Protein AF-A0A2P2KCD6-F1 (afdb_monomer_lite)

Sequence (146 aa):
MIPVQYLLRFSFPLYPCSVDDGFPVVKFHFEESLILTVYPHDYLFQISDRVWCFGWQTTAMQSKDGKDVTLLGDLVLSNKFVLYDIENQVIGWTEYNCSSSIKIKDENSGSVYSVGAHNLSSAPCLTSGTFVPILLLLFAVFHRFT

Organism: Rhizophora mucronata (NCBI:txid61149)

InterPro domains:
  IPR021109 Aspartic peptidase domain superfamily [G3DSA:2.40.70.10] (6-104)
  IPR021109 Aspartic peptidase domain superfamily [SSF50630] (14-102)
  IPR032799 Xylanase inhibitor, C-terminal [PF14541] (22-94)
  IPR033121 Peptidase family A1 domain [PS51767] (1-94)

pLDDT: mean 75.14, std 17.03, range [23.8, 95.44]

Secondary structure (DSSP, 8-state):
---------------SS-HHHHSPPEEEEPGGG-EEEE-HHHHEEEEETTEEEE-------B-TTS-B-----TTTTTTEEEEEETTTTEEEEEE--TTSPEEEE-TTT--EEEE-GGGSPPPP---TTSHHHHHHHHHHHHHH--

Foldseek 3Di:
DDDDPDQPWDQDPDDVDDQQVVDDWDWDADPPRDIQIAGSPLQWDAPDVRTITGNADQDPDADPVRHRDGDDDPSSCPQWDWDQPPPVRDIDIDGHDLQAWDWDQDPPVRDIDTHHPVPDPDDPPPPVPPVVVVVVVVVVVVVVVD

Radius of gyration: 21.72 Å; chains: 1; bounding box: 56×58×49 Å

Structure (mmCIF, N/CA/C/O backbone):
data_AF-A0A2P2KCD6-F1
#
_entry.id   AF-A0A2P2KCD6-F1
#
loop_
_atom_site.group_PDB
_atom_site.id
_atom_site.type_symbol
_atom_site.label_atom_id
_atom_site.label_alt_id
_atom_site.label_comp_id
_atom_site.label_asym_id
_atom_site.label_entity_id
_atom_site.label_seq_id
_atom_site.pdbx_PDB_ins_code
_atom_site.Cartn_x
_atom_site.Cartn_y
_atom_site.Cartn_z
_atom_site.occupancy
_atom_site.B_iso_or_equiv
_atom_site.auth_seq_id
_atom_site.auth_comp_id
_atom_site.auth_asym_id
_atom_site.auth_atom_id
_atom_site.pdbx_PDB_model_num
ATOM 1 N N . MET A 1 1 ? 19.808 15.481 13.085 1.00 23.80 1 MET A N 1
ATOM 2 C CA . MET A 1 1 ? 19.885 15.619 11.616 1.00 23.80 1 MET A CA 1
ATOM 3 C C . MET A 1 1 ? 19.707 14.225 11.042 1.00 23.80 1 MET A C 1
ATOM 5 O O . MET A 1 1 ? 20.612 13.416 11.180 1.00 23.80 1 MET A O 1
ATOM 9 N N . ILE A 1 2 ? 18.504 13.897 10.569 1.00 24.25 2 ILE A N 1
ATOM 10 C CA . ILE A 1 2 ? 18.203 12.574 10.005 1.00 24.25 2 ILE A CA 1
ATOM 11 C C . ILE A 1 2 ? 18.542 12.655 8.511 1.00 24.25 2 ILE A C 1
ATOM 13 O O . ILE A 1 2 ? 18.038 13.565 7.849 1.00 24.25 2 ILE A O 1
ATOM 17 N N . PRO A 1 3 ? 19.437 11.802 7.986 1.00 27.30 3 PRO A N 1
ATOM 18 C CA . PRO A 1 3 ? 19.785 11.825 6.576 1.00 27.30 3 PRO A CA 1
ATOM 19 C C . PRO A 1 3 ? 18.572 11.396 5.748 1.00 27.30 3 PRO A C 1
ATOM 21 O O . PRO A 1 3 ? 17.889 10.431 6.082 1.00 27.30 3 PRO A O 1
ATOM 24 N N . VAL A 1 4 ? 18.310 12.140 4.675 1.00 30.80 4 VAL A N 1
ATOM 25 C CA . VAL A 1 4 ? 17.286 11.820 3.678 1.00 30.80 4 VAL A CA 1
ATOM 26 C C . VAL A 1 4 ? 17.629 10.447 3.100 1.00 30.80 4 VAL A C 1
ATOM 28 O O . VAL A 1 4 ? 18.677 10.267 2.483 1.00 30.80 4 VAL A O 1
ATOM 31 N N . GLN A 1 5 ? 16.786 9.464 3.397 1.00 43.66 5 GLN A N 1
ATOM 32 C CA . GLN A 1 5 ? 17.005 8.069 3.052 1.00 43.66 5 GLN A CA 1
ATOM 33 C C . GLN A 1 5 ? 16.930 7.909 1.530 1.00 43.66 5 GLN A C 1
ATOM 35 O O . GLN A 1 5 ? 15.947 8.292 0.898 1.00 43.66 5 GLN A O 1
ATOM 40 N N . TYR A 1 6 ? 18.018 7.405 0.953 1.00 36.34 6 TYR A N 1
ATOM 41 C CA . TYR A 1 6 ? 18.254 7.237 -0.475 1.00 36.34 6 TYR A CA 1
ATOM 42 C C . TYR A 1 6 ? 17.065 6.594 -1.189 1.00 36.34 6 TYR A C 1
ATOM 44 O O . TYR A 1 6 ? 16.807 5.409 -1.019 1.00 36.34 6 TYR A O 1
ATOM 52 N N . LEU A 1 7 ? 16.378 7.346 -2.050 1.00 39.31 7 LEU A N 1
ATOM 53 C CA . LEU A 1 7 ? 15.519 6.741 -3.061 1.00 39.31 7 LEU A CA 1
ATOM 54 C C . LEU A 1 7 ? 16.423 5.841 -3.919 1.00 39.31 7 LEU A C 1
ATOM 56 O O . LEU A 1 7 ? 17.318 6.345 -4.605 1.00 39.31 7 LEU A O 1
ATOM 60 N N . LEU A 1 8 ? 16.258 4.518 -3.842 1.00 40.38 8 LEU A N 1
ATOM 61 C CA . LEU A 1 8 ? 16.996 3.604 -4.709 1.00 40.38 8 LEU A CA 1
ATOM 62 C C . LEU A 1 8 ? 16.495 3.811 -6.142 1.00 40.38 8 LEU A C 1
ATOM 64 O O . LEU A 1 8 ? 15.450 3.308 -6.552 1.00 40.38 8 LEU A O 1
ATOM 68 N N . ARG A 1 9 ? 17.232 4.628 -6.895 1.00 43.84 9 ARG A N 1
ATOM 69 C CA . ARG A 1 9 ? 16.922 4.967 -8.281 1.00 43.84 9 ARG A CA 1
ATOM 70 C C . ARG A 1 9 ? 17.439 3.862 -9.193 1.00 43.84 9 ARG A C 1
ATOM 72 O O . ARG A 1 9 ? 18.625 3.822 -9.510 1.00 43.84 9 ARG A O 1
ATOM 79 N N . PHE A 1 10 ? 16.544 3.005 -9.659 1.00 52.06 10 PHE A N 1
ATOM 80 C CA . PHE A 1 10 ? 16.847 2.024 -10.695 1.00 52.06 10 PHE A CA 1
ATOM 81 C C . PHE A 1 10 ? 16.299 2.522 -12.033 1.00 52.06 10 PHE A C 1
ATOM 83 O O . PHE A 1 10 ? 15.095 2.582 -12.223 1.00 52.06 10 PHE A O 1
ATOM 90 N N . SER A 1 11 ? 17.170 2.906 -12.971 1.00 53.69 11 SER A N 1
ATOM 91 C CA . SER A 1 11 ? 16.728 3.203 -14.342 1.00 53.69 11 SER A CA 1
ATOM 92 C C . SER A 1 11 ? 16.688 1.912 -15.148 1.00 53.69 11 SER A C 1
ATOM 94 O O . SER A 1 11 ? 17.734 1.327 -15.425 1.00 53.69 11 SER A O 1
ATOM 96 N N . PHE A 1 12 ? 15.491 1.477 -15.530 1.00 58.03 12 PHE A N 1
ATOM 97 C CA . PHE A 1 12 ? 15.314 0.356 -16.449 1.00 58.03 12 PHE A CA 1
ATOM 98 C C . PHE A 1 12 ? 15.380 0.873 -17.892 1.00 58.03 12 PHE A C 1
ATOM 100 O O . PHE A 1 12 ? 14.619 1.778 -18.240 1.00 58.03 12 PHE A O 1
ATOM 107 N N . PRO A 1 13 ? 16.268 0.346 -18.752 1.00 50.72 13 PRO A N 1
ATOM 108 C CA . PRO A 1 13 ? 16.202 0.641 -20.175 1.00 50.72 13 PRO A CA 1
ATOM 109 C C . PRO A 1 13 ? 14.921 0.020 -20.749 1.00 50.72 13 PRO A C 1
ATOM 111 O O . PRO A 1 13 ? 14.678 -1.160 -20.536 1.00 50.72 13 PRO A O 1
ATOM 114 N N . LEU A 1 14 ? 14.114 0.843 -21.434 1.00 52.25 14 LEU A N 1
ATOM 115 C CA . LEU A 1 14 ? 12.944 0.495 -22.260 1.00 52.25 14 LEU A CA 1
ATOM 116 C C . LEU A 1 14 ? 12.254 -0.836 -21.895 1.00 52.25 14 LEU A C 1
ATOM 118 O O . LEU A 1 14 ? 12.592 -1.876 -22.454 1.00 52.25 14 LEU A O 1
ATOM 122 N N . TYR A 1 15 ? 11.224 -0.786 -21.045 1.00 56.19 15 TYR A N 1
ATOM 123 C CA . TYR A 1 15 ? 10.211 -1.843 -21.033 1.00 56.19 15 TYR A CA 1
ATOM 124 C C . TYR A 1 15 ? 9.185 -1.517 -22.134 1.00 56.19 15 TYR A C 1
ATOM 126 O O . TYR A 1 15 ? 8.509 -0.494 -22.027 1.00 56.19 15 TYR A O 1
ATOM 134 N N . PRO A 1 16 ? 9.088 -2.300 -23.226 1.00 56.50 16 PRO A N 1
ATOM 135 C CA . PRO A 1 16 ? 8.081 -2.075 -24.267 1.00 56.50 16 PRO A CA 1
ATOM 136 C C . PRO A 1 16 ? 6.660 -2.478 -23.824 1.00 56.50 16 PRO A C 1
ATOM 138 O O . PRO A 1 16 ? 5.708 -2.225 -24.557 1.00 56.50 16 PRO A O 1
ATOM 141 N N . CYS A 1 17 ? 6.527 -3.096 -22.645 1.00 65.50 17 CYS A N 1
ATOM 142 C CA . CYS A 1 17 ? 5.288 -3.636 -22.082 1.00 65.50 17 CYS A CA 1
ATOM 143 C C . CYS A 1 17 ? 4.894 -2.909 -20.784 1.00 65.50 17 CYS A C 1
ATOM 145 O O . CYS A 1 17 ? 5.653 -2.074 -20.283 1.00 65.50 17 CYS A O 1
ATOM 147 N N . SER A 1 18 ? 3.724 -3.237 -20.226 1.00 80.88 18 SER A N 1
ATOM 148 C CA . SER A 1 18 ? 3.314 -2.725 -18.914 1.00 80.88 18 SER A CA 1
ATOM 149 C C . SER A 1 18 ? 4.338 -3.119 -17.845 1.00 80.88 18 SER A C 1
ATOM 151 O O . SER A 1 18 ? 4.937 -4.194 -17.913 1.00 80.88 18 SER A O 1
ATOM 153 N N . VAL A 1 19 ? 4.512 -2.280 -16.821 1.00 83.81 19 VAL A N 1
ATOM 154 C CA . VAL A 1 19 ? 5.293 -2.653 -15.627 1.00 83.81 19 VAL A CA 1
ATOM 155 C C . VAL A 1 19 ? 4.718 -3.897 -14.945 1.00 83.81 19 VAL A C 1
ATOM 157 O O . VAL A 1 19 ? 5.470 -4.672 -14.359 1.00 83.81 19 VAL A O 1
ATOM 160 N N . ASP A 1 20 ? 3.414 -4.133 -15.100 1.00 88.00 20 ASP A N 1
ATOM 161 C CA . ASP A 1 20 ? 2.731 -5.315 -14.573 1.00 88.00 20 ASP A CA 1
ATOM 162 C C . ASP A 1 20 ? 3.178 -6.623 -15.232 1.00 88.00 20 ASP A C 1
ATOM 164 O O . ASP A 1 20 ? 3.126 -7.675 -14.600 1.00 88.00 20 ASP A O 1
ATOM 168 N N . ASP A 1 21 ? 3.660 -6.566 -16.476 1.00 86.94 21 ASP A N 1
ATOM 169 C CA . ASP A 1 21 ? 4.145 -7.747 -17.194 1.00 86.94 21 ASP A CA 1
ATOM 170 C C . ASP A 1 21 ? 5.591 -8.092 -16.813 1.00 86.94 21 ASP A C 1
ATOM 172 O O . ASP A 1 21 ? 6.038 -9.228 -16.982 1.00 86.94 21 ASP A O 1
ATOM 176 N N . GLY A 1 22 ? 6.346 -7.096 -16.342 1.00 84.06 22 GLY A N 1
ATOM 177 C CA . GLY A 1 22 ? 7.787 -7.211 -16.140 1.00 84.06 22 GLY A CA 1
ATOM 178 C C . GLY A 1 22 ? 8.244 -7.437 -14.715 1.00 84.06 22 GLY A C 1
ATOM 179 O O . GLY A 1 22 ? 9.385 -7.850 -14.495 1.00 84.06 22 GLY A O 1
ATOM 180 N N . PHE A 1 23 ? 7.375 -7.160 -13.751 1.00 86.44 23 PHE A N 1
ATOM 181 C CA . PHE A 1 23 ? 7.712 -7.192 -12.340 1.00 86.44 23 PHE A CA 1
ATOM 182 C C . PHE A 1 23 ? 6.704 -8.042 -11.559 1.00 86.44 23 PHE A C 1
ATOM 184 O O . PHE A 1 23 ? 5.543 -8.162 -11.945 1.00 86.44 23 PHE A O 1
ATOM 191 N N . PRO A 1 24 ? 7.130 -8.687 -10.462 1.00 90.88 24 PRO A N 1
ATOM 192 C CA . PRO A 1 24 ? 6.285 -9.632 -9.751 1.00 90.88 24 PRO A CA 1
ATOM 193 C C . PRO A 1 24 ? 5.224 -8.933 -8.900 1.00 90.88 24 PRO A C 1
ATOM 195 O O . PRO A 1 24 ? 5.468 -7.898 -8.281 1.00 90.88 24 PRO A O 1
ATOM 198 N N . VAL A 1 25 ? 4.067 -9.570 -8.761 1.00 92.75 25 VAL A N 1
ATOM 199 C CA . VAL A 1 25 ? 3.126 -9.232 -7.689 1.00 92.75 25 VAL A CA 1
ATOM 200 C C . VAL A 1 25 ? 3.747 -9.621 -6.348 1.00 92.75 25 VAL A C 1
ATOM 202 O O . VAL A 1 25 ? 4.196 -10.757 -6.174 1.00 92.75 25 VAL A O 1
ATOM 205 N N . VAL A 1 26 ? 3.751 -8.698 -5.388 1.00 89.88 26 VAL A N 1
ATOM 206 C CA . VAL A 1 26 ? 4.284 -8.936 -4.041 1.00 89.88 26 VAL A CA 1
ATOM 207 C C . VAL A 1 26 ? 3.142 -9.201 -3.073 1.00 89.88 26 VAL A C 1
ATOM 209 O O . VAL A 1 26 ? 2.109 -8.536 -3.108 1.00 89.88 26 VAL A O 1
ATOM 212 N N . LYS A 1 27 ? 3.323 -10.196 -2.205 1.00 91.69 27 LYS A N 1
ATOM 213 C CA . LYS A 1 27 ? 2.337 -10.600 -1.202 1.00 91.69 27 LYS A CA 1
ATOM 214 C C . LYS A 1 27 ? 2.955 -10.501 0.183 1.00 91.69 27 LYS A C 1
ATOM 216 O O . LYS A 1 27 ? 3.898 -11.226 0.490 1.00 91.69 27 LYS A O 1
ATOM 221 N N . PHE A 1 28 ? 2.413 -9.617 1.010 1.00 87.81 28 PHE A N 1
ATOM 222 C CA . PHE A 1 28 ? 2.736 -9.556 2.429 1.00 87.81 28 PHE A CA 1
ATOM 223 C C . PHE A 1 28 ? 1.767 -10.457 3.183 1.00 87.81 28 PHE A C 1
ATOM 225 O O . PHE A 1 28 ? 0.549 -10.316 3.070 1.00 87.81 28 PHE A O 1
ATOM 232 N N . HIS A 1 29 ? 2.330 -11.397 3.929 1.00 89.31 29 HIS A N 1
ATOM 233 C CA . HIS A 1 29 ? 1.580 -12.352 4.726 1.00 89.31 29 HIS A CA 1
ATOM 234 C C . HIS A 1 29 ? 1.487 -11.834 6.159 1.00 89.31 29 HIS A C 1
ATOM 236 O O . HIS A 1 29 ? 2.509 -11.626 6.810 1.00 89.31 29 HIS A O 1
ATOM 242 N N . PHE A 1 30 ? 0.262 -11.622 6.621 1.00 86.88 30 PHE A N 1
ATOM 243 C CA . PHE A 1 30 ? -0.063 -11.242 7.988 1.00 86.88 30 PHE A CA 1
ATOM 244 C C . PHE A 1 30 ? -0.600 -12.456 8.757 1.00 86.88 30 PHE A C 1
ATOM 246 O O . PHE A 1 30 ? -0.814 -13.535 8.192 1.00 86.88 30 PHE A O 1
ATOM 253 N N . GLU A 1 31 ? -0.791 -12.283 10.064 1.00 84.50 31 GLU A N 1
ATOM 254 C CA . GLU A 1 31 ? -1.440 -13.283 10.911 1.00 84.50 31 GLU A CA 1
ATOM 255 C C . GLU A 1 31 ? -2.841 -13.644 10.380 1.00 84.50 31 GLU A C 1
ATOM 257 O O . GLU A 1 31 ? -3.406 -12.966 9.520 1.00 84.50 31 GLU A O 1
ATOM 262 N N . GLU A 1 32 ? -3.378 -14.777 10.839 1.00 86.44 32 GLU A N 1
ATOM 263 C CA . GLU A 1 32 ? -4.700 -15.280 10.425 1.00 86.44 32 GLU A CA 1
ATOM 264 C C . GLU A 1 32 ? -4.850 -15.544 8.912 1.00 86.44 32 GLU A C 1
ATOM 266 O O . GLU A 1 32 ? -5.956 -15.645 8.387 1.00 86.44 32 GLU A O 1
ATOM 271 N N . SER A 1 33 ? -3.736 -15.740 8.199 1.00 87.31 33 SER A N 1
ATOM 272 C CA . SER A 1 33 ? -3.702 -15.951 6.739 1.00 87.31 33 SER A CA 1
ATOM 273 C C . SER A 1 33 ? -4.160 -14.743 5.915 1.00 87.31 33 SER A C 1
ATOM 275 O O . SER A 1 33 ? -4.494 -14.894 4.737 1.00 87.31 33 SER A O 1
ATOM 277 N N . LEU A 1 34 ? -4.155 -13.543 6.499 1.00 88.25 34 LEU A N 1
ATOM 278 C CA . LEU A 1 34 ? -4.421 -12.310 5.768 1.00 88.25 34 LEU A CA 1
ATOM 279 C C . LEU A 1 34 ? -3.280 -12.021 4.786 1.00 88.25 34 LEU A C 1
ATOM 281 O O . LEU A 1 34 ? -2.098 -12.136 5.113 1.00 88.25 34 LEU A O 1
ATOM 285 N N . ILE A 1 35 ? -3.639 -11.645 3.558 1.00 90.94 35 ILE A N 1
ATOM 286 C CA . ILE A 1 35 ? -2.676 -11.354 2.494 1.00 90.94 35 ILE A CA 1
ATOM 287 C C . ILE A 1 35 ? -2.927 -9.946 1.970 1.00 90.94 35 ILE A C 1
ATOM 289 O O . ILE A 1 35 ? -3.985 -9.649 1.413 1.00 90.94 35 ILE A O 1
ATOM 293 N N . LEU A 1 36 ? -1.918 -9.091 2.097 1.00 89.50 36 LEU A N 1
ATOM 294 C CA . LEU A 1 36 ? -1.867 -7.797 1.431 1.00 89.50 36 LEU A CA 1
ATOM 295 C C . LEU A 1 36 ? -1.116 -7.972 0.109 1.00 89.50 36 LEU A C 1
ATOM 297 O O . LEU A 1 36 ? 0.081 -8.260 0.095 1.00 89.50 36 LEU A O 1
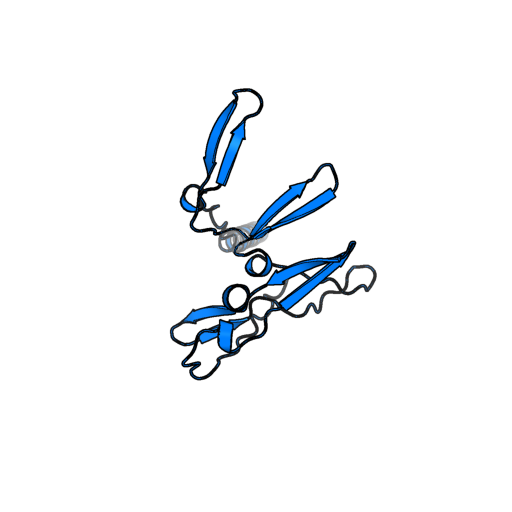ATOM 301 N N . THR A 1 37 ? -1.831 -7.824 -1.002 1.00 92.69 37 THR A N 1
ATOM 302 C CA . THR A 1 37 ? -1.260 -7.938 -2.350 1.00 92.69 37 THR A CA 1
ATOM 303 C C . THR A 1 37 ? -0.907 -6.549 -2.874 1.00 92.69 37 THR A C 1
ATOM 305 O O . THR A 1 37 ? -1.743 -5.651 -2.811 1.00 92.69 37 THR A O 1
ATOM 308 N N . VAL A 1 38 ? 0.308 -6.371 -3.388 1.00 90.44 38 VAL A N 1
ATOM 309 C CA . VAL A 1 38 ? 0.780 -5.111 -3.981 1.00 90.44 38 VAL A CA 1
ATOM 310 C C . VAL A 1 38 ? 1.241 -5.374 -5.408 1.00 90.44 38 VAL A C 1
ATOM 312 O O . VAL A 1 38 ? 2.053 -6.279 -5.647 1.00 90.44 38 VAL A O 1
ATOM 315 N N . TYR A 1 39 ? 0.710 -4.606 -6.355 1.00 91.12 39 TYR A N 1
ATOM 316 C CA . TYR A 1 39 ? 0.981 -4.790 -7.776 1.00 91.12 39 TYR A CA 1
ATOM 317 C C . TYR A 1 39 ? 2.163 -3.934 -8.243 1.00 91.12 39 TYR A C 1
ATOM 319 O O . TYR A 1 39 ? 2.483 -2.924 -7.612 1.00 91.12 39 TYR A O 1
ATOM 327 N N . PRO A 1 40 ? 2.823 -4.304 -9.355 1.00 90.00 40 PRO A N 1
ATOM 328 C CA . PRO A 1 40 ? 3.914 -3.521 -9.928 1.00 90.00 40 PRO A CA 1
ATOM 329 C C . PRO A 1 40 ? 3.609 -2.044 -10.128 1.00 90.00 40 PRO A C 1
ATOM 331 O O . PRO A 1 40 ? 4.430 -1.209 -9.759 1.00 90.00 40 PRO A O 1
ATOM 334 N N . HIS A 1 41 ? 2.428 -1.708 -10.639 1.00 88.50 41 HIS A N 1
ATOM 335 C CA . HIS A 1 41 ? 2.005 -0.315 -10.795 1.00 88.50 41 HIS A CA 1
ATOM 336 C C . HIS A 1 41 ? 1.784 0.444 -9.475 1.00 88.50 41 HIS A C 1
ATOM 338 O O . HIS A 1 41 ? 1.724 1.671 -9.504 1.00 88.50 41 HIS A O 1
ATOM 344 N N . ASP A 1 42 ? 1.676 -0.244 -8.333 1.00 87.88 42 ASP A N 1
ATOM 345 C CA . ASP A 1 42 ? 1.561 0.394 -7.017 1.00 87.88 42 ASP A CA 1
ATOM 346 C C . ASP A 1 42 ? 2.944 0.715 -6.424 1.00 87.88 42 ASP A C 1
ATOM 348 O O . ASP A 1 42 ? 3.133 1.773 -5.831 1.00 87.88 42 ASP A O 1
ATOM 352 N N . TYR A 1 43 ? 3.939 -0.172 -6.582 1.00 84.88 43 TYR A N 1
ATOM 353 C CA . TYR A 1 43 ? 5.279 0.019 -5.997 1.00 84.88 43 TYR A CA 1
ATOM 354 C C . TYR A 1 43 ? 6.322 0.600 -6.963 1.00 84.88 43 TYR A C 1
ATOM 356 O O . TYR A 1 43 ? 7.418 0.970 -6.520 1.00 84.88 43 TYR A O 1
ATOM 364 N N . LEU A 1 44 ? 6.015 0.681 -8.262 1.00 85.19 44 LEU A N 1
ATOM 365 C CA . LEU A 1 44 ? 6.808 1.383 -9.269 1.00 85.19 44 LEU A CA 1
ATOM 366 C C . LEU A 1 44 ? 6.090 2.657 -9.694 1.00 85.19 44 LEU A C 1
ATOM 368 O O . LEU A 1 44 ? 4.991 2.611 -10.233 1.00 85.19 44 LEU A O 1
ATOM 372 N N . PHE A 1 45 ? 6.757 3.796 -9.542 1.00 80.38 45 PHE A N 1
ATOM 373 C CA . PHE A 1 45 ? 6.233 5.076 -10.009 1.00 80.38 45 PHE A CA 1
ATOM 374 C C . PHE A 1 45 ? 7.194 5.735 -10.994 1.00 80.38 45 PHE A C 1
ATOM 376 O O . PHE A 1 45 ? 8.420 5.679 -10.852 1.00 80.38 45 PHE A O 1
ATOM 383 N N . GLN A 1 46 ? 6.622 6.354 -12.023 1.00 81.31 46 GLN A N 1
ATOM 384 C CA . GLN A 1 46 ? 7.376 7.020 -13.072 1.00 81.31 46 GLN A CA 1
ATOM 385 C C . GLN A 1 46 ? 7.742 8.445 -12.634 1.00 81.31 46 GLN A C 1
ATOM 387 O O . GLN A 1 46 ? 6.864 9.254 -12.345 1.00 81.31 46 GLN A O 1
ATOM 392 N N . ILE A 1 47 ? 9.038 8.770 -12.605 1.00 80.81 47 ILE A N 1
ATOM 393 C CA . ILE A 1 47 ? 9.530 10.107 -12.212 1.00 80.81 47 ILE A CA 1
ATOM 394 C C . ILE A 1 47 ? 9.837 11.018 -13.405 1.00 80.81 47 ILE A C 1
ATOM 396 O O . ILE A 1 47 ? 9.842 12.239 -13.278 1.00 80.81 47 ILE A O 1
ATOM 400 N N . SER A 1 48 ? 10.116 10.439 -14.569 1.00 79.75 48 SER A N 1
ATOM 401 C CA . SER A 1 48 ? 10.299 11.156 -15.832 1.00 79.75 48 SER A CA 1
ATOM 402 C C . SER A 1 48 ? 10.036 10.206 -16.996 1.00 79.75 48 SER A C 1
ATOM 404 O O . SER A 1 48 ? 9.838 9.006 -16.781 1.00 79.75 48 SER A O 1
ATOM 406 N N . ASP A 1 49 ? 10.056 10.707 -18.235 1.00 81.00 49 ASP A N 1
ATOM 407 C CA . ASP A 1 49 ? 9.926 9.833 -19.405 1.00 81.00 49 ASP A CA 1
ATOM 408 C C . ASP A 1 49 ? 10.918 8.665 -19.301 1.00 81.00 49 ASP A C 1
ATOM 410 O O . ASP A 1 49 ? 12.121 8.874 -19.128 1.00 81.00 49 ASP A O 1
ATOM 414 N N . ARG A 1 50 ? 10.383 7.438 -19.325 1.00 72.69 50 ARG A N 1
ATOM 415 C CA . ARG A 1 50 ? 11.135 6.172 -19.261 1.00 72.69 50 ARG A CA 1
ATOM 416 C C . ARG A 1 50 ? 11.995 5.961 -18.007 1.00 72.69 50 ARG A C 1
ATOM 418 O O . ARG A 1 50 ? 12.884 5.115 -18.030 1.00 72.69 50 ARG A O 1
ATOM 425 N N . VAL A 1 51 ? 11.744 6.679 -16.912 1.00 78.56 51 VAL A N 1
ATOM 426 C CA . VAL A 1 51 ? 12.444 6.459 -15.637 1.00 78.56 51 VAL A CA 1
ATOM 427 C C . VAL A 1 51 ? 11.442 6.097 -14.556 1.00 78.56 51 VAL A C 1
ATOM 429 O O . VAL A 1 51 ? 10.584 6.902 -14.194 1.00 78.56 51 VAL A O 1
ATOM 432 N N . TRP A 1 52 ? 11.608 4.893 -14.022 1.00 79.94 52 TRP A N 1
ATOM 433 C CA . TRP A 1 52 ? 10.800 4.328 -12.950 1.00 79.94 52 TRP A CA 1
ATOM 434 C C . TRP A 1 52 ? 11.611 4.250 -11.659 1.00 79.94 52 TRP A C 1
ATOM 436 O O . TRP A 1 52 ? 12.834 4.135 -11.697 1.00 79.94 52 TRP A O 1
ATOM 446 N N . CYS A 1 53 ? 10.939 4.312 -10.519 1.00 78.00 53 CYS A N 1
ATOM 447 C CA . CYS A 1 53 ? 11.544 4.152 -9.203 1.00 78.00 53 CYS A CA 1
ATOM 448 C C . CYS A 1 53 ? 10.762 3.122 -8.393 1.00 78.00 53 CYS A C 1
ATOM 450 O O . CYS A 1 53 ? 9.535 3.133 -8.411 1.00 78.00 53 CYS A O 1
ATOM 452 N N . PHE A 1 54 ? 11.483 2.280 -7.648 1.00 78.38 54 PHE A N 1
ATOM 453 C CA . PHE A 1 54 ? 10.891 1.471 -6.587 1.00 78.38 54 PHE A CA 1
ATOM 454 C C . PHE A 1 54 ? 10.590 2.350 -5.384 1.00 78.38 54 PHE A C 1
ATOM 456 O O . PHE A 1 54 ? 11.424 3.161 -4.975 1.00 78.38 54 PHE A O 1
ATOM 463 N N . GLY A 1 55 ? 9.417 2.163 -4.803 1.00 72.38 55 GLY A N 1
ATOM 464 C CA . GLY A 1 55 ? 8.958 3.019 -3.726 1.00 72.38 55 GLY A CA 1
ATOM 465 C C . GLY A 1 55 ? 8.882 2.411 -2.338 1.00 72.38 55 GLY A C 1
ATOM 466 O O . GLY A 1 55 ? 8.455 3.088 -1.410 1.00 72.38 55 GLY A O 1
ATOM 467 N N . TRP A 1 56 ? 9.361 1.185 -2.151 1.00 68.25 56 TRP A N 1
ATOM 468 C CA . TRP A 1 56 ? 9.729 0.701 -0.822 1.00 68.25 56 TRP A CA 1
ATOM 469 C C . TRP A 1 56 ? 11.241 0.519 -0.729 1.00 68.25 56 TRP A C 1
ATOM 471 O O . TRP A 1 56 ? 11.925 0.267 -1.723 1.00 68.25 56 TRP A O 1
ATOM 481 N N . GLN A 1 57 ? 11.776 0.641 0.481 1.00 63.16 57 GLN A N 1
ATOM 482 C CA . GLN A 1 57 ? 13.185 0.394 0.772 1.00 63.16 57 GLN A CA 1
ATOM 483 C C . GLN A 1 57 ? 13.300 -0.740 1.781 1.00 63.16 57 GLN A C 1
ATOM 485 O O . GLN A 1 57 ? 12.497 -0.843 2.707 1.00 63.16 57 GLN A O 1
ATOM 490 N N . THR A 1 58 ? 14.327 -1.573 1.624 1.00 58.88 58 THR A N 1
ATOM 491 C CA . THR A 1 58 ? 14.706 -2.540 2.654 1.00 58.88 58 THR A CA 1
ATOM 492 C C . THR A 1 58 ? 15.107 -1.795 3.916 1.00 58.88 58 THR A C 1
ATOM 494 O O . THR A 1 58 ? 15.947 -0.891 3.894 1.00 58.88 58 THR A O 1
ATOM 497 N N . THR A 1 59 ? 14.494 -2.172 5.024 1.00 57.59 59 THR A N 1
ATOM 498 C CA . THR A 1 59 ? 14.666 -1.509 6.303 1.00 57.59 59 THR A CA 1
ATOM 499 C C . THR A 1 59 ? 16.012 -1.865 6.920 1.00 57.59 59 THR A C 1
ATOM 501 O O . THR A 1 59 ? 16.222 -2.972 7.393 1.00 57.59 59 THR A O 1
ATOM 504 N N . ALA A 1 60 ? 16.919 -0.889 6.965 1.00 57.09 60 ALA A N 1
ATOM 505 C CA . ALA A 1 60 ? 18.092 -0.922 7.842 1.00 57.09 60 ALA A CA 1
ATOM 506 C C . ALA A 1 60 ? 17.758 -0.458 9.281 1.00 57.09 60 ALA A C 1
ATOM 508 O O . ALA A 1 60 ? 18.658 -0.223 10.085 1.00 57.09 60 ALA A O 1
ATOM 509 N N . MET A 1 61 ? 16.469 -0.262 9.596 1.00 59.28 61 MET A N 1
ATOM 510 C CA . MET A 1 61 ? 16.002 0.157 10.916 1.00 59.28 61 MET A CA 1
ATOM 511 C C . MET A 1 61 ? 15.721 -1.063 11.787 1.00 59.28 61 MET A C 1
ATOM 513 O O . MET A 1 61 ? 14.793 -1.827 11.532 1.00 59.28 61 MET A O 1
ATOM 517 N N . GLN A 1 62 ? 16.508 -1.188 12.850 1.00 60.66 62 GLN A N 1
ATOM 518 C CA . GLN A 1 62 ? 16.187 -2.054 13.974 1.00 60.66 62 GLN A CA 1
ATOM 519 C C . GLN A 1 62 ? 15.339 -1.267 14.977 1.00 60.66 62 GLN A C 1
ATOM 521 O O . GLN A 1 62 ? 15.581 -0.078 15.218 1.00 60.66 62 GLN A O 1
ATOM 526 N N . SER A 1 63 ? 14.339 -1.917 15.568 1.00 67.75 63 SER A N 1
ATOM 527 C CA . SER A 1 63 ? 13.633 -1.376 16.726 1.00 67.75 63 SER A CA 1
ATOM 528 C C . SER A 1 63 ? 14.610 -1.185 17.893 1.00 67.75 63 SER A C 1
ATOM 530 O O . SER A 1 63 ? 15.722 -1.718 17.890 1.00 67.75 63 SER A O 1
ATOM 532 N N . LYS A 1 64 ? 14.189 -0.465 18.942 1.00 67.62 64 LYS A N 1
ATOM 533 C CA . LYS A 1 64 ? 14.966 -0.361 20.193 1.00 67.62 64 LYS A CA 1
ATOM 534 C C . LYS A 1 64 ? 15.377 -1.723 20.770 1.00 67.62 64 LYS A C 1
ATOM 536 O O . LYS A 1 64 ? 16.381 -1.793 21.469 1.00 67.62 64 LYS A O 1
ATOM 541 N N . ASP A 1 65 ? 14.628 -2.771 20.439 1.00 77.44 65 ASP A N 1
ATOM 542 C CA . ASP A 1 65 ? 14.827 -4.135 20.920 1.00 77.44 65 ASP A CA 1
ATOM 543 C C . ASP A 1 65 ? 15.609 -5.012 19.925 1.00 77.44 65 ASP A C 1
ATOM 545 O O . ASP A 1 65 ? 15.645 -6.232 20.075 1.00 77.44 65 ASP A O 1
ATOM 549 N N . GLY A 1 66 ? 16.200 -4.421 18.880 1.00 72.38 66 GLY A N 1
ATOM 550 C CA . GLY A 1 66 ? 16.986 -5.144 17.877 1.00 72.38 66 GLY A CA 1
ATOM 551 C C . GLY A 1 66 ? 16.153 -5.982 16.903 1.00 72.38 66 GLY A C 1
ATOM 552 O O . GLY A 1 66 ? 16.705 -6.836 16.216 1.00 72.38 66 GLY A O 1
ATOM 553 N N . LYS A 1 67 ? 14.829 -5.778 16.845 1.00 70.88 67 LYS A N 1
ATOM 554 C CA . LYS A 1 67 ? 13.956 -6.474 15.888 1.00 70.88 67 LYS A CA 1
ATOM 555 C C . LYS A 1 67 ? 13.917 -5.724 14.565 1.00 70.88 67 LYS A C 1
ATOM 557 O O . LYS A 1 67 ? 13.825 -4.496 14.562 1.00 70.88 67 LYS A O 1
ATOM 562 N N . ASP A 1 68 ? 13.914 -6.460 13.462 1.00 70.12 68 ASP A N 1
ATOM 563 C CA . ASP A 1 68 ? 13.705 -5.880 12.139 1.00 70.12 68 ASP A CA 1
ATOM 564 C C . ASP A 1 68 ? 12.303 -5.263 12.059 1.00 70.12 68 ASP A C 1
ATOM 566 O O . ASP A 1 68 ? 11.298 -5.907 12.368 1.00 70.12 68 ASP A O 1
ATOM 570 N N . VAL A 1 69 ? 12.231 -3.990 11.675 1.00 71.31 69 VAL A N 1
ATOM 571 C CA . VAL A 1 69 ? 10.967 -3.270 11.485 1.00 71.31 69 VAL A CA 1
ATOM 572 C C . VAL A 1 69 ? 10.753 -3.095 9.998 1.00 71.31 69 VAL A C 1
ATOM 574 O O . VAL A 1 69 ? 11.594 -2.482 9.359 1.00 71.31 69 VAL A O 1
ATOM 577 N N . THR A 1 70 ? 9.630 -3.565 9.451 1.00 73.06 70 THR A N 1
ATOM 578 C CA . THR A 1 70 ? 9.251 -3.281 8.057 1.00 73.06 70 THR A CA 1
ATOM 579 C C . THR A 1 70 ? 8.338 -2.060 8.008 1.00 73.06 70 THR A C 1
ATOM 581 O O . THR A 1 70 ? 7.289 -2.047 8.649 1.00 73.06 70 THR A O 1
ATOM 584 N N . LEU A 1 71 ? 8.722 -1.035 7.244 1.00 75.88 71 LEU A N 1
ATOM 585 C CA . LEU A 1 71 ? 7.898 0.153 7.023 1.00 75.88 71 LEU A CA 1
ATOM 586 C C . LEU A 1 71 ? 7.119 0.010 5.709 1.00 75.88 71 LEU A C 1
ATOM 588 O O . LEU A 1 71 ? 7.714 0.016 4.633 1.00 75.88 71 LEU A O 1
ATOM 592 N N . LEU A 1 72 ? 5.792 -0.092 5.802 1.00 78.62 72 LEU A N 1
ATOM 593 C CA . LEU A 1 72 ? 4.892 -0.108 4.647 1.00 78.62 72 LEU A CA 1
ATOM 594 C C . LEU A 1 72 ? 4.349 1.306 4.414 1.00 78.62 72 LEU A C 1
ATOM 596 O O . LEU A 1 72 ? 3.532 1.798 5.189 1.00 78.62 72 LEU A O 1
ATOM 600 N N . GLY A 1 73 ? 4.874 1.973 3.386 1.00 76.38 73 GLY A N 1
ATOM 601 C CA . GLY A 1 73 ? 4.505 3.342 3.023 1.00 76.38 73 GLY A CA 1
ATOM 602 C C . GLY A 1 73 ? 3.203 3.451 2.224 1.00 76.38 73 GLY A C 1
ATOM 603 O O . GLY A 1 73 ? 2.514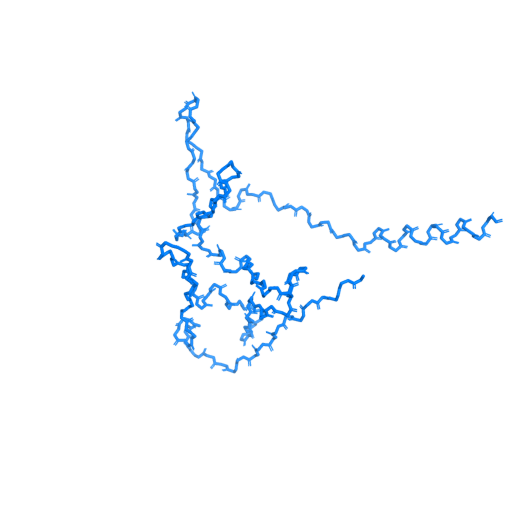 2.468 1.956 1.00 76.38 73 GLY A O 1
ATOM 604 N N . ASP A 1 74 ? 2.912 4.673 1.795 1.00 78.31 74 ASP A N 1
ATOM 605 C CA . ASP A 1 74 ? 1.773 5.057 0.951 1.00 78.31 74 ASP A CA 1
ATOM 606 C C . ASP A 1 74 ? 1.634 4.234 -0.339 1.00 78.31 74 ASP A C 1
ATOM 608 O O . ASP A 1 74 ? 0.522 3.895 -0.743 1.00 78.31 74 ASP A O 1
ATOM 612 N N . LEU A 1 75 ? 2.744 3.848 -0.960 1.00 81.81 75 LEU A N 1
ATOM 613 C CA . LEU A 1 75 ? 2.736 3.052 -2.188 1.00 81.81 75 LEU A CA 1
ATOM 614 C C . LEU A 1 75 ? 2.200 1.632 -1.979 1.00 81.81 75 LEU A C 1
ATOM 616 O O . LEU A 1 75 ? 1.480 1.115 -2.820 1.00 81.81 75 LEU A O 1
ATOM 620 N N . VAL A 1 76 ? 2.452 1.021 -0.819 1.00 84.06 76 VAL A N 1
ATOM 621 C CA . VAL A 1 76 ? 1.883 -0.298 -0.474 1.00 84.06 76 VAL A CA 1
ATOM 622 C C . VAL A 1 76 ? 0.373 -0.215 -0.222 1.00 84.06 76 VAL A C 1
ATOM 624 O O . VAL A 1 76 ? -0.356 -1.181 -0.448 1.00 84.06 76 VAL A O 1
ATOM 627 N N . LEU A 1 77 ? -0.093 0.939 0.253 1.00 86.69 77 LEU A N 1
ATOM 628 C CA . LEU A 1 77 ? -1.497 1.200 0.569 1.00 86.69 77 LEU A CA 1
ATOM 629 C C . LEU A 1 77 ? -2.268 1.820 -0.608 1.00 86.69 77 LEU A C 1
ATOM 631 O O . LEU A 1 77 ? -3.471 2.059 -0.495 1.00 86.69 77 LEU A O 1
ATOM 635 N N . SER A 1 78 ? -1.596 2.080 -1.731 1.00 85.75 78 SER A N 1
ATOM 636 C CA . SER A 1 78 ? -2.221 2.626 -2.934 1.00 85.75 78 SER A CA 1
ATOM 637 C C . SER A 1 78 ? -3.266 1.657 -3.489 1.00 85.75 78 SER A C 1
ATOM 639 O O . SER A 1 78 ? -3.139 0.440 -3.361 1.00 85.75 78 SER A O 1
ATOM 641 N N . ASN A 1 79 ? -4.348 2.212 -4.047 1.00 87.00 79 ASN A N 1
ATOM 642 C CA . ASN A 1 79 ? -5.508 1.450 -4.523 1.00 87.00 79 ASN A CA 1
ATOM 643 C C . ASN A 1 79 ? -6.153 0.543 -3.459 1.00 87.00 79 ASN A C 1
ATOM 645 O O . ASN A 1 79 ? -6.799 -0.454 -3.787 1.00 87.00 79 ASN A O 1
ATOM 649 N N . LYS A 1 80 ? -6.025 0.899 -2.172 1.00 88.94 80 LYS A N 1
ATOM 650 C CA . LYS A 1 80 ? -6.728 0.227 -1.074 1.00 88.94 80 LYS A CA 1
ATOM 651 C C . LYS A 1 80 ? -7.554 1.201 -0.254 1.00 88.94 80 LYS A C 1
ATOM 653 O O . LYS A 1 80 ? -7.159 2.336 0.002 1.00 88.94 80 LYS A O 1
ATOM 658 N N . PHE A 1 81 ? -8.713 0.736 0.192 1.00 89.00 81 PHE A N 1
ATOM 659 C CA . PHE A 1 81 ? -9.476 1.399 1.236 1.00 89.00 81 PHE A CA 1
ATOM 660 C C . PHE A 1 81 ? -8.996 0.858 2.578 1.00 89.00 81 PHE A C 1
ATOM 662 O O . PHE A 1 81 ? -9.243 -0.306 2.886 1.00 89.00 81 PHE A O 1
ATOM 669 N N . VAL A 1 82 ? -8.277 1.689 3.335 1.00 89.50 82 VAL A N 1
ATOM 670 C CA . VAL A 1 82 ? -7.655 1.316 4.611 1.00 89.50 82 VAL A CA 1
ATOM 671 C C . VAL A 1 82 ? -8.478 1.877 5.765 1.00 89.50 82 VAL A C 1
ATOM 673 O O . VAL A 1 82 ? -8.763 3.074 5.811 1.00 89.50 82 VAL A O 1
ATOM 676 N N . LEU A 1 83 ? -8.845 1.011 6.704 1.00 90.06 83 LEU A N 1
ATOM 677 C CA . LEU A 1 83 ? -9.562 1.354 7.923 1.00 90.06 83 LEU A CA 1
ATOM 678 C C . LEU A 1 83 ? -8.636 1.167 9.124 1.00 90.06 83 LEU A C 1
ATOM 680 O O . LEU A 1 83 ? -8.080 0.088 9.323 1.00 90.06 83 LEU A O 1
ATOM 684 N N . TYR A 1 84 ? -8.514 2.216 9.932 1.00 90.25 84 TYR A N 1
ATOM 685 C CA . TYR A 1 84 ? -7.812 2.180 11.209 1.00 90.25 84 TYR A CA 1
ATOM 686 C C . TYR A 1 84 ? -8.842 2.177 12.330 1.00 90.25 84 TYR A C 1
ATOM 688 O O . TYR A 1 84 ? -9.477 3.199 12.595 1.00 90.25 84 TYR A O 1
ATOM 696 N N . ASP A 1 85 ? -9.005 1.037 12.985 1.00 89.81 85 ASP A N 1
ATOM 697 C CA . ASP A 1 85 ? -9.810 0.938 14.192 1.00 89.81 85 ASP A CA 1
ATOM 698 C C . ASP A 1 85 ? -8.907 1.226 15.395 1.00 89.81 85 ASP A C 1
ATOM 700 O O . ASP A 1 85 ? -8.171 0.368 15.885 1.00 89.81 85 ASP A O 1
ATOM 704 N N . ILE A 1 86 ? -8.920 2.487 15.828 1.00 93.94 86 ILE A N 1
ATOM 705 C CA . ILE A 1 86 ? -8.088 2.964 16.937 1.00 93.94 86 ILE A CA 1
ATOM 706 C C . ILE A 1 86 ? -8.551 2.355 18.266 1.00 93.94 86 ILE A C 1
ATOM 708 O O . ILE A 1 86 ? -7.727 2.145 19.151 1.00 93.94 86 ILE A O 1
ATOM 712 N N . GLU A 1 87 ? -9.839 2.059 18.430 1.00 92.00 87 GLU A N 1
ATOM 713 C CA . GLU A 1 87 ? -10.357 1.498 19.680 1.00 92.00 87 GLU A CA 1
ATOM 714 C C . GLU A 1 87 ? -9.883 0.055 19.860 1.00 92.00 87 GLU A C 1
ATOM 716 O O . GLU A 1 87 ? -9.329 -0.291 20.904 1.00 92.00 87 GLU A O 1
ATOM 721 N N . ASN A 1 88 ? -10.007 -0.756 18.809 1.00 92.50 88 ASN A N 1
ATOM 722 C CA . ASN A 1 88 ? -9.607 -2.162 18.836 1.00 92.50 88 ASN A CA 1
ATOM 723 C C . ASN A 1 88 ? -8.136 -2.392 18.455 1.00 92.50 88 ASN A C 1
ATOM 725 O O . ASN A 1 88 ? -7.665 -3.524 18.519 1.00 92.50 88 ASN A O 1
ATOM 729 N N . GLN A 1 89 ? -7.398 -1.338 18.083 1.00 91.12 89 GLN A N 1
ATOM 730 C CA . GLN A 1 89 ? -5.995 -1.401 17.645 1.00 91.12 89 GLN A CA 1
ATOM 731 C C . GLN A 1 89 ? -5.778 -2.350 16.453 1.00 91.12 89 GLN A C 1
ATOM 733 O O . GLN A 1 89 ? -4.737 -3.000 16.341 1.00 91.12 89 GLN A O 1
ATOM 738 N N . VAL A 1 90 ? -6.754 -2.420 15.546 1.00 89.81 90 VAL A N 1
ATOM 739 C CA . VAL A 1 90 ? -6.679 -3.246 14.335 1.00 89.81 90 VAL A CA 1
ATOM 740 C C . VAL A 1 90 ? -6.680 -2.385 13.081 1.00 89.81 90 VAL A C 1
ATOM 742 O O . VAL A 1 90 ? -7.215 -1.275 13.038 1.00 89.81 90 VAL A O 1
ATOM 745 N N . ILE A 1 91 ? -6.062 -2.918 12.034 1.00 89.38 91 ILE A N 1
ATOM 746 C CA . ILE A 1 91 ? -6.031 -2.320 10.705 1.00 89.38 91 ILE A CA 1
ATOM 747 C C . ILE A 1 91 ? -6.701 -3.277 9.723 1.00 89.38 91 ILE A C 1
ATOM 749 O O . ILE A 1 91 ? -6.446 -4.479 9.744 1.00 89.38 91 ILE A O 1
ATOM 753 N N . GLY A 1 92 ? -7.553 -2.738 8.860 1.00 90.81 92 GLY A N 1
ATOM 754 C CA . GLY A 1 92 ? -8.189 -3.475 7.774 1.00 90.81 92 GLY A CA 1
ATOM 755 C C . GLY A 1 92 ? -7.946 -2.791 6.438 1.00 90.81 92 GLY A C 1
ATOM 756 O O . GLY A 1 92 ? -7.770 -1.575 6.375 1.00 90.81 92 GLY A O 1
ATOM 757 N N . TRP A 1 93 ? -7.953 -3.562 5.355 1.00 92.38 93 TRP A N 1
ATOM 758 C CA . TRP A 1 93 ? -7.903 -3.017 4.002 1.00 92.38 93 TRP A CA 1
ATOM 759 C C . TRP A 1 93 ? -8.735 -3.850 3.033 1.00 92.38 93 TRP A C 1
ATOM 761 O O . TRP A 1 93 ? -8.979 -5.038 3.239 1.00 92.38 93 TRP A O 1
ATOM 771 N N . THR A 1 94 ? -9.141 -3.228 1.934 1.00 91.12 94 THR A N 1
ATOM 772 C CA . THR A 1 94 ? -9.713 -3.918 0.776 1.00 91.12 94 THR A CA 1
ATOM 773 C C . THR A 1 94 ? -9.294 -3.212 -0.508 1.00 91.12 94 THR A C 1
ATOM 775 O O . THR A 1 94 ? -8.964 -2.026 -0.473 1.00 91.12 94 THR A O 1
ATOM 778 N N . GLU A 1 95 ? -9.281 -3.929 -1.631 1.00 91.88 95 GLU A N 1
ATOM 779 C CA . GLU A 1 95 ? -8.994 -3.330 -2.936 1.00 91.88 95 GLU A CA 1
ATOM 780 C C . GLU A 1 95 ? -10.029 -2.249 -3.254 1.00 91.88 95 GLU A C 1
ATOM 782 O O . GLU A 1 95 ? -11.236 -2.443 -3.081 1.00 91.88 95 GLU A O 1
ATOM 787 N N . TYR A 1 96 ? -9.562 -1.096 -3.718 1.00 89.12 96 TYR A N 1
ATOM 788 C CA . TYR A 1 96 ? -10.417 0.047 -3.981 1.00 89.12 96 TYR A CA 1
ATOM 789 C C . TYR A 1 96 ? -9.906 0.873 -5.156 1.00 89.12 96 TYR A C 1
ATOM 791 O O . TYR A 1 96 ? -8.745 1.263 -5.222 1.00 89.12 96 TYR A O 1
ATOM 799 N N . ASN A 1 97 ? -10.812 1.224 -6.066 1.00 86.06 97 ASN A N 1
ATOM 800 C CA . ASN A 1 97 ? -10.484 2.135 -7.149 1.00 86.06 97 ASN A CA 1
ATOM 801 C C . ASN A 1 97 ? -10.490 3.584 -6.638 1.00 86.06 97 ASN A C 1
ATOM 803 O O . ASN A 1 97 ? -11.554 4.198 -6.516 1.00 86.06 97 ASN A O 1
ATOM 807 N N . CYS A 1 98 ? -9.308 4.156 -6.404 1.00 80.56 98 CYS A N 1
ATOM 808 C CA . CYS A 1 98 ? -9.140 5.533 -5.926 1.00 80.56 98 CYS A CA 1
ATOM 809 C C . CYS A 1 98 ? -9.693 6.619 -6.872 1.00 80.56 98 CYS A C 1
ATOM 811 O O . CYS A 1 98 ? -9.870 7.758 -6.442 1.00 80.56 98 CYS A O 1
ATOM 813 N N . SER A 1 99 ? -10.026 6.288 -8.126 1.00 82.69 99 SER A N 1
ATOM 814 C CA . SER A 1 99 ? -10.733 7.204 -9.040 1.00 82.69 99 SER A CA 1
ATOM 815 C C . SER A 1 99 ? -12.224 7.348 -8.703 1.00 82.69 99 SER A C 1
ATOM 817 O O . SER A 1 99 ? -12.892 8.243 -9.218 1.00 82.69 99 SER A O 1
ATOM 819 N N . SER A 1 100 ? -12.763 6.473 -7.852 1.00 85.38 100 SER A N 1
ATOM 820 C CA . SER A 1 100 ? -14.160 6.490 -7.413 1.00 85.38 100 SER A CA 1
ATOM 821 C C . SER A 1 100 ? -14.336 7.146 -6.038 1.00 85.38 100 SER A C 1
ATOM 823 O O . SER A 1 100 ? -13.390 7.280 -5.258 1.00 85.38 100 SER A O 1
ATOM 825 N N . SER A 1 101 ? -15.561 7.576 -5.725 1.00 87.88 101 SER A N 1
ATOM 826 C CA . SER A 1 101 ? -15.917 8.159 -4.424 1.00 87.88 101 SER A CA 1
ATOM 827 C C . SER A 1 101 ? -16.417 7.112 -3.428 1.00 87.88 101 SER A C 1
ATOM 829 O O . SER A 1 101 ? -17.218 6.248 -3.790 1.00 87.88 101 SER A O 1
ATOM 831 N N . ILE A 1 102 ? -16.059 7.281 -2.159 1.00 88.88 102 ILE A N 1
ATOM 832 C CA . ILE A 1 102 ? -16.518 6.459 -1.037 1.00 88.88 102 ILE A CA 1
ATOM 833 C C . ILE A 1 102 ? -17.859 7.000 -0.548 1.00 88.88 102 ILE A C 1
ATOM 835 O O . ILE A 1 102 ? -18.018 8.210 -0.394 1.00 88.88 102 ILE A O 1
ATOM 839 N N . LYS A 1 103 ? -18.823 6.117 -0.277 1.00 90.25 103 LYS A N 1
ATOM 840 C CA . LYS A 1 103 ? -20.113 6.493 0.313 1.00 90.25 103 LYS A CA 1
ATOM 841 C C . LYS A 1 103 ? -20.115 6.192 1.806 1.00 90.25 103 LYS A C 1
ATOM 843 O O . LYS A 1 103 ? -19.925 5.046 2.197 1.00 90.25 103 LYS A O 1
ATOM 848 N N . ILE A 1 104 ? -20.370 7.212 2.615 1.00 90.12 104 ILE A N 1
ATOM 849 C CA . ILE A 1 104 ? -20.456 7.123 4.073 1.00 90.12 104 ILE A CA 1
ATOM 850 C C . ILE A 1 104 ? -21.895 7.413 4.467 1.00 90.12 104 ILE A C 1
ATOM 852 O O . ILE A 1 104 ? -22.458 8.417 4.036 1.00 90.12 104 ILE A O 1
ATOM 856 N N . LYS A 1 105 ? -22.494 6.535 5.268 1.00 93.69 105 LYS A N 1
ATOM 857 C CA . LYS A 1 105 ? -23.821 6.759 5.833 1.00 93.69 105 LYS A CA 1
ATOM 858 C C . LYS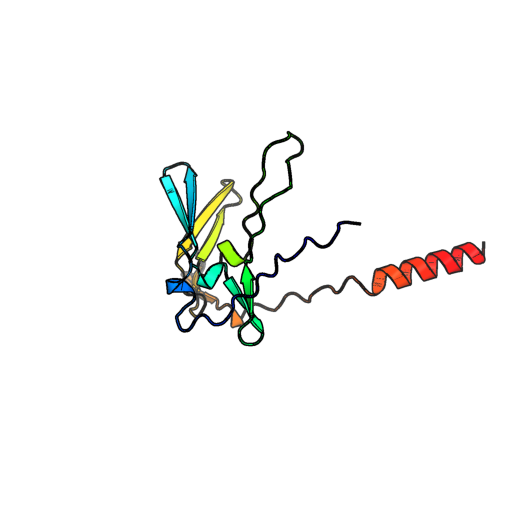 A 1 105 ? -23.665 7.233 7.270 1.00 93.69 105 LYS A C 1
ATOM 860 O O . LYS A 1 105 ? -23.084 6.516 8.077 1.00 93.69 105 LYS A O 1
ATOM 865 N N . ASP A 1 106 ? -24.186 8.414 7.567 1.00 92.94 106 ASP A N 1
ATOM 866 C CA . ASP A 1 106 ? -24.286 8.893 8.939 1.00 92.94 106 ASP A CA 1
ATOM 867 C C . ASP A 1 106 ? -25.367 8.105 9.680 1.00 92.94 106 ASP A C 1
ATOM 869 O O . ASP A 1 106 ? -26.494 7.966 9.196 1.00 92.94 106 ASP A O 1
ATOM 873 N N . GLU A 1 107 ? -25.016 7.559 10.838 1.00 93.06 107 GLU A N 1
ATOM 874 C CA . GLU A 1 107 ? -25.906 6.690 11.606 1.00 93.06 107 GLU A CA 1
ATOM 875 C C . GLU A 1 107 ? -27.072 7.479 12.214 1.00 93.06 107 GLU A C 1
ATOM 877 O O . GLU A 1 107 ? -28.217 7.031 12.152 1.00 93.06 107 GLU A O 1
ATOM 882 N N . ASN A 1 108 ? -26.803 8.690 12.712 1.00 94.06 108 ASN A N 1
ATOM 883 C CA . ASN A 1 108 ? -27.794 9.508 13.412 1.00 94.06 108 ASN A CA 1
ATOM 884 C C . ASN A 1 108 ? -28.862 10.080 12.472 1.00 94.06 108 ASN A C 1
ATOM 886 O O . ASN A 1 108 ? -30.052 10.044 12.784 1.00 94.06 108 ASN A O 1
ATOM 890 N N . SER A 1 109 ? -28.454 10.641 11.333 1.00 95.44 109 SER A N 1
ATOM 891 C CA . SER A 1 109 ? -29.366 11.261 10.361 1.00 95.44 109 SER A CA 1
ATOM 892 C C . SER A 1 109 ? -29.804 10.315 9.242 1.00 95.44 109 SER A C 1
ATOM 894 O O . SER A 1 109 ? -30.748 10.622 8.514 1.00 95.44 109 SER A O 1
ATOM 896 N N . GLY A 1 110 ? -29.112 9.187 9.053 1.00 95.00 110 GLY A N 1
ATOM 897 C CA . GLY A 1 110 ? -29.328 8.262 7.938 1.00 95.00 110 GLY A CA 1
ATOM 898 C C . GLY A 1 110 ? -28.883 8.796 6.572 1.00 95.00 110 GLY A C 1
ATOM 899 O O . G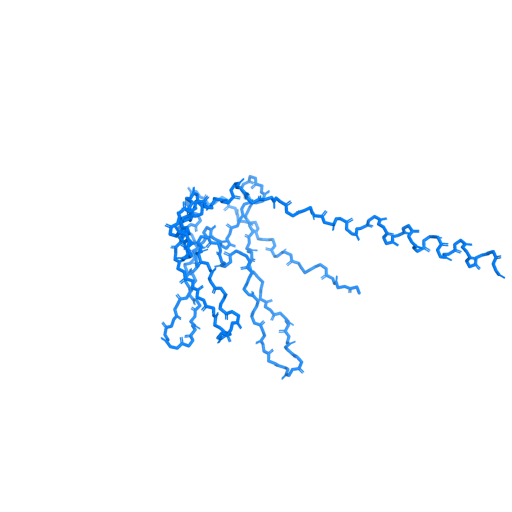LY A 1 110 ? -29.064 8.107 5.564 1.00 95.00 110 GLY A O 1
ATOM 900 N N . SER A 1 111 ? -28.323 10.006 6.521 1.00 94.81 111 SER A N 1
ATOM 901 C CA . SER A 1 111 ? -27.886 10.657 5.288 1.00 94.81 111 SER A CA 1
ATOM 902 C C . SER A 1 111 ? -26.622 10.005 4.719 1.00 94.81 111 SER A C 1
ATOM 904 O O . SER A 1 111 ? -25.805 9.445 5.446 1.00 94.81 111 SER A O 1
ATOM 906 N N . VAL A 1 112 ? -26.478 10.036 3.390 1.00 95.12 112 VAL A N 1
ATOM 907 C CA . VAL A 1 112 ? -25.340 9.432 2.683 1.00 95.12 112 VAL A CA 1
ATOM 908 C C . VAL A 1 112 ? -24.494 10.526 2.047 1.00 95.12 112 VAL A C 1
ATOM 910 O O . VAL A 1 112 ? -24.972 11.283 1.204 1.00 95.12 112 VAL A O 1
ATOM 913 N N . TYR A 1 113 ? -23.219 10.557 2.408 1.00 90.62 113 TYR A N 1
ATOM 914 C CA . TYR A 1 113 ? -22.222 11.490 1.903 1.00 90.62 113 TYR A CA 1
ATOM 915 C C . TYR A 1 113 ? -21.253 10.770 0.971 1.00 90.62 113 TYR A C 1
ATOM 917 O O . TYR A 1 113 ? -20.859 9.636 1.234 1.00 90.62 113 TYR A O 1
ATOM 925 N N . SER A 1 114 ? -20.865 11.422 -0.126 1.00 90.75 114 SER A N 1
ATOM 926 C CA . SER A 1 114 ? -19.838 10.904 -1.037 1.00 90.75 114 SER A CA 1
ATOM 927 C C . SER A 1 114 ? -18.538 11.675 -0.843 1.00 90.75 114 SER A C 1
ATOM 929 O O . SER A 1 114 ? -18.499 12.889 -1.034 1.00 90.75 114 SER A O 1
ATOM 931 N N . VAL A 1 115 ? -17.474 10.967 -0.477 1.00 84.56 115 VAL A N 1
ATOM 932 C CA . VAL A 1 115 ? -16.136 11.519 -0.263 1.00 84.56 115 VAL A CA 1
ATOM 93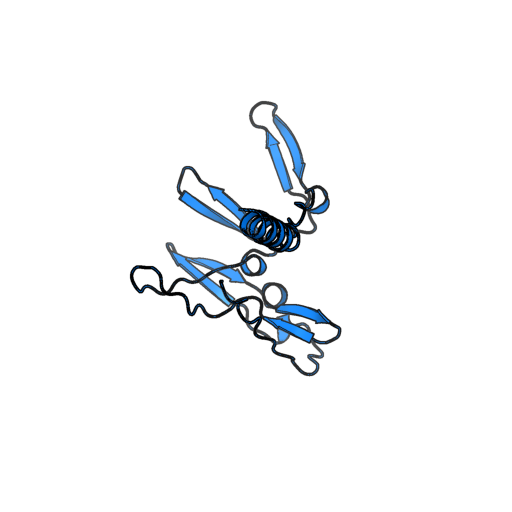3 C C . VAL A 1 115 ? -15.239 11.033 -1.395 1.00 84.56 115 VAL A C 1
ATOM 935 O O . VAL A 1 115 ? -15.030 9.836 -1.570 1.00 84.56 115 VAL A O 1
ATOM 938 N N . GLY A 1 116 ? -14.744 11.963 -2.206 1.00 78.69 116 GLY A N 1
ATOM 939 C CA . GLY A 1 116 ? -13.789 11.684 -3.277 1.00 78.69 116 GLY A CA 1
ATOM 940 C C . GLY A 1 116 ? -12.414 12.240 -2.929 1.00 78.69 116 GLY A C 1
ATOM 941 O O . GLY A 1 116 ? -12.323 13.254 -2.239 1.00 78.69 116 GLY A O 1
ATOM 942 N N . ALA A 1 117 ? -11.351 11.625 -3.452 1.00 70.88 117 ALA A N 1
ATOM 943 C CA . ALA A 1 117 ? -9.977 12.089 -3.236 1.00 70.88 117 ALA A CA 1
ATOM 944 C C . ALA A 1 117 ? -9.760 13.552 -3.679 1.00 70.88 117 ALA A C 1
ATOM 946 O O . ALA A 1 117 ? -8.997 14.280 -3.058 1.00 70.88 117 ALA A O 1
ATOM 947 N N . HIS A 1 118 ? -10.494 14.009 -4.701 1.00 69.00 118 HIS A N 1
ATOM 948 C CA . HIS A 1 118 ? -10.452 15.388 -5.203 1.00 69.00 118 HIS A CA 1
ATOM 949 C C . HIS A 1 118 ? -11.108 16.424 -4.271 1.00 69.00 118 HIS A C 1
ATOM 951 O O . HIS A 1 118 ? -10.899 17.618 -4.460 1.00 69.00 118 HIS A O 1
ATOM 957 N N . ASN A 1 119 ? -11.897 15.986 -3.283 1.00 63.97 119 ASN A N 1
ATOM 958 C CA . ASN A 1 119 ? -12.542 16.865 -2.301 1.00 63.97 119 ASN A CA 1
ATOM 959 C C . ASN A 1 119 ? -11.716 17.016 -1.015 1.00 63.97 119 ASN A C 1
ATOM 961 O O . ASN A 1 119 ? -12.116 17.749 -0.111 1.00 63.97 119 ASN A O 1
ATOM 965 N N . LEU A 1 120 ? -10.579 16.320 -0.909 1.00 61.16 120 LEU A N 1
ATOM 966 C CA . LEU A 1 120 ? -9.669 16.461 0.219 1.00 61.16 120 LEU A CA 1
ATOM 967 C C . LEU A 1 120 ? -8.789 17.692 -0.019 1.00 61.16 120 LEU A C 1
ATOM 969 O O . LEU A 1 120 ? -8.066 17.771 -1.009 1.00 61.16 120 LEU A O 1
ATOM 973 N N . SER A 1 121 ? -8.852 18.666 0.892 1.00 54.50 121 SER A N 1
ATOM 974 C CA . SER A 1 121 ? -7.910 19.787 0.899 1.00 54.50 121 SER A CA 1
ATOM 975 C C . SER A 1 121 ? -6.494 19.229 0.996 1.00 54.50 121 SER A C 1
ATOM 977 O O . SER A 1 121 ? -6.184 18.531 1.962 1.00 54.50 121 SER A O 1
ATOM 979 N N . SER A 1 122 ? -5.621 19.571 0.047 1.00 55.25 122 SER A N 1
ATOM 980 C CA . SER A 1 122 ? -4.186 19.344 0.209 1.00 55.25 122 SER A CA 1
ATOM 981 C C . SER A 1 122 ? -3.766 19.976 1.531 1.00 55.25 122 SER A C 1
ATOM 983 O O . SER A 1 122 ? -3.949 21.181 1.726 1.00 55.25 122 SER A O 1
ATOM 985 N N . ALA A 1 123 ? -3.253 19.174 2.466 1.00 54.44 123 ALA A N 1
ATOM 986 C CA . ALA A 1 123 ? -2.619 19.735 3.647 1.00 54.44 123 ALA A CA 1
ATOM 987 C C . ALA A 1 123 ? -1.506 20.668 3.145 1.00 54.44 123 ALA A C 1
ATOM 989 O O . ALA A 1 123 ? -0.729 20.251 2.276 1.00 54.44 123 ALA A O 1
ATOM 990 N N . PRO A 1 124 ? -1.434 21.931 3.606 1.00 44.59 124 PRO A N 1
ATOM 991 C CA . PRO A 1 124 ? -0.337 22.791 3.215 1.00 44.59 124 PRO A CA 1
ATOM 992 C C . PRO A 1 124 ? 0.939 22.071 3.629 1.00 44.59 124 PRO A C 1
ATOM 994 O O . PRO A 1 124 ? 1.127 21.748 4.803 1.00 44.59 124 PRO A O 1
ATOM 997 N N . CYS A 1 125 ? 1.793 21.773 2.650 1.00 45.53 125 CYS A N 1
ATOM 998 C CA . CYS A 1 125 ? 3.145 21.340 2.934 1.00 45.53 125 CYS A CA 1
ATOM 999 C C . CYS A 1 125 ? 3.754 22.456 3.782 1.00 45.53 125 CYS A C 1
ATOM 1001 O O . CYS A 1 125 ? 4.036 23.544 3.276 1.00 45.53 125 CYS A O 1
ATOM 1003 N N . LEU A 1 126 ? 3.879 22.229 5.091 1.00 46.06 126 LEU A N 1
ATOM 1004 C CA . LEU A 1 126 ? 4.702 23.058 5.950 1.00 46.06 126 LEU A CA 1
ATOM 1005 C C . LEU A 1 126 ? 6.115 22.877 5.414 1.00 46.06 126 LEU A C 1
ATOM 1007 O O . LEU A 1 126 ? 6.838 21.968 5.819 1.00 46.06 126 LEU A O 1
ATOM 1011 N N . THR A 1 127 ? 6.512 23.733 4.477 1.00 49.81 127 THR A N 1
ATOM 1012 C CA . THR A 1 127 ? 7.902 23.926 4.091 1.00 49.81 127 THR A CA 1
ATOM 1013 C C . THR A 1 127 ? 8.605 24.540 5.302 1.00 49.81 127 THR A C 1
ATOM 1015 O O . THR A 1 127 ? 8.917 25.728 5.345 1.00 49.81 127 THR A O 1
ATOM 1018 N N . SER A 1 128 ? 8.829 23.721 6.330 1.00 53.28 128 SER A N 1
ATOM 1019 C CA . SER A 1 128 ? 9.540 24.025 7.575 1.00 53.28 128 SER A CA 1
ATOM 1020 C C . SER A 1 128 ? 11.055 24.151 7.327 1.00 53.28 128 SER A C 1
ATOM 1022 O O . SER A 1 128 ? 11.883 23.775 8.148 1.00 53.28 128 SER A O 1
ATOM 1024 N N . GLY A 1 129 ? 11.443 24.645 6.149 1.00 52.38 129 GLY A N 1
ATOM 1025 C CA . GLY A 1 129 ? 12.834 24.885 5.771 1.00 52.38 129 GLY A CA 1
ATOM 1026 C C . GLY A 1 129 ? 13.241 26.349 5.909 1.00 52.38 129 GLY A C 1
ATOM 1027 O O . GLY A 1 129 ? 14.417 26.632 6.107 1.00 52.38 129 GLY A O 1
ATOM 1028 N N . THR A 1 130 ? 12.291 27.289 5.846 1.00 53.97 130 THR A N 1
ATOM 1029 C CA . THR A 1 130 ? 12.615 28.724 5.774 1.00 53.97 130 THR A CA 1
ATOM 1030 C C . THR A 1 130 ? 12.653 29.408 7.142 1.00 53.97 130 THR A C 1
ATOM 1032 O O . THR A 1 130 ? 13.417 30.350 7.328 1.00 53.97 130 THR A O 1
ATOM 1035 N N . PHE A 1 131 ? 11.894 28.924 8.133 1.00 57.28 131 PHE A N 1
ATOM 1036 C CA . PHE A 1 131 ? 11.823 29.563 9.458 1.00 57.28 131 PHE A CA 1
ATOM 1037 C C . PHE A 1 131 ? 12.969 29.170 10.399 1.00 57.28 131 PHE A C 1
ATOM 1039 O O . PHE A 1 131 ? 13.409 29.989 11.204 1.00 57.28 131 PHE A O 1
ATOM 1046 N N . VAL A 1 132 ? 13.496 27.949 10.272 1.00 63.41 132 VAL A N 1
ATOM 1047 C CA . VAL A 1 132 ? 14.612 27.456 11.096 1.00 63.41 132 VAL A CA 1
ATOM 1048 C C . VAL A 1 132 ? 15.898 28.283 10.915 1.00 63.41 132 VAL A C 1
ATOM 1050 O O . VAL A 1 132 ? 16.455 28.707 11.929 1.00 63.41 132 VAL A O 1
ATOM 1053 N N . PRO A 1 133 ? 16.379 28.592 9.689 1.00 65.06 133 PRO A N 1
ATOM 1054 C CA . PRO A 1 133 ? 17.592 29.397 9.536 1.00 65.06 133 PRO A CA 1
ATOM 1055 C C . PRO A 1 133 ? 17.397 30.849 9.995 1.00 65.06 133 PRO A C 1
ATOM 1057 O O . PRO A 1 133 ? 18.319 31.434 10.558 1.00 65.06 133 PRO A O 1
ATOM 1060 N N . ILE A 1 134 ? 16.200 31.421 9.821 1.00 73.25 134 ILE A N 1
ATOM 1061 C CA . ILE A 1 134 ? 15.889 32.795 10.253 1.00 73.25 134 ILE A CA 1
ATOM 1062 C C . ILE A 1 134 ? 15.909 32.900 11.781 1.00 73.25 134 ILE A C 1
ATOM 1064 O O . ILE A 1 134 ? 16.506 33.827 12.325 1.00 73.25 134 ILE A O 1
ATOM 1068 N N . LEU A 1 135 ? 15.316 31.931 12.483 1.00 74.25 135 LEU A N 1
ATOM 1069 C CA . LEU A 1 135 ? 15.322 31.906 13.943 1.00 74.25 135 LEU A CA 1
ATOM 1070 C C . LEU A 1 135 ? 16.755 31.787 14.491 1.00 74.25 135 LEU A C 1
ATOM 1072 O O . LEU A 1 135 ? 17.125 32.524 15.402 1.00 74.25 135 LEU A O 1
ATOM 1076 N N . LEU A 1 136 ? 17.587 30.926 13.895 1.00 75.44 136 LEU A N 1
ATOM 1077 C CA . LEU A 1 136 ? 18.997 30.768 14.276 1.00 75.44 136 LEU A CA 1
ATOM 1078 C C . LEU A 1 136 ? 19.823 32.040 14.031 1.00 75.44 136 LEU A C 1
ATOM 1080 O O . LEU A 1 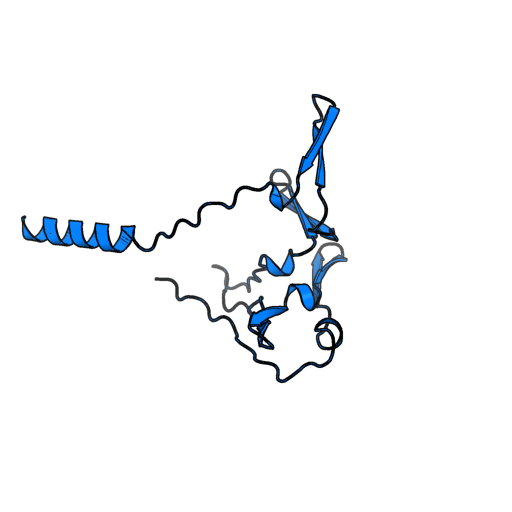136 ? 20.666 32.386 14.860 1.00 75.44 136 LEU A O 1
ATOM 1084 N N . LEU A 1 137 ? 19.564 32.764 12.936 1.00 78.50 137 LEU A N 1
ATOM 1085 C CA . LEU A 1 137 ? 20.195 34.059 12.665 1.00 78.50 137 LEU A CA 1
ATOM 1086 C C . LEU A 1 137 ? 19.803 35.108 13.708 1.00 78.50 137 LEU A C 1
ATOM 1088 O O . LEU A 1 137 ? 20.674 35.816 14.205 1.00 78.50 137 LEU A O 1
ATOM 1092 N N . LEU A 1 138 ? 18.524 35.184 14.084 1.00 80.88 138 LEU A N 1
ATOM 1093 C CA . LEU A 1 138 ? 18.063 36.111 15.119 1.00 80.88 138 LEU A CA 1
ATOM 1094 C C . LEU A 1 138 ? 18.722 35.805 16.468 1.00 80.88 138 LEU A C 1
ATOM 1096 O O . LEU A 1 138 ? 19.267 36.716 17.085 1.00 80.88 138 LEU A O 1
ATOM 1100 N N . PHE A 1 139 ? 18.773 34.537 16.888 1.00 80.19 139 PHE A N 1
ATOM 1101 C CA . PHE A 1 139 ? 19.495 34.143 18.104 1.00 80.19 139 PHE A CA 1
ATOM 1102 C C . PHE A 1 139 ? 20.984 34.518 18.052 1.00 80.19 139 PHE A C 1
ATOM 1104 O O . PHE A 1 139 ? 21.511 35.051 19.027 1.00 80.19 139 PHE A O 1
ATOM 1111 N N . ALA A 1 140 ? 21.659 34.302 16.920 1.00 79.62 140 ALA A N 1
ATOM 1112 C CA . ALA A 1 140 ? 23.067 34.665 16.756 1.00 79.62 140 ALA A CA 1
ATOM 1113 C C . ALA A 1 140 ? 23.302 36.185 16.812 1.00 79.62 140 ALA A C 1
ATOM 1115 O O . ALA A 1 140 ? 24.305 36.632 17.365 1.00 79.62 140 ALA A O 1
ATOM 1116 N N . VAL A 1 141 ? 22.382 36.980 16.260 1.00 82.12 141 VAL A N 1
ATOM 1117 C CA . VAL A 1 141 ? 22.425 38.447 16.318 1.00 82.12 141 VAL A CA 1
ATOM 1118 C C . VAL A 1 141 ? 22.182 38.934 17.747 1.00 82.12 141 VAL A C 1
ATOM 1120 O O . VAL A 1 141 ? 22.976 39.723 18.247 1.00 82.12 141 VAL A O 1
ATOM 1123 N N . PHE A 1 142 ? 21.166 38.422 18.447 1.00 73.94 142 PHE A N 1
ATOM 1124 C CA . PHE A 1 142 ? 20.902 38.782 19.847 1.00 73.94 142 PHE A CA 1
ATOM 1125 C C . PHE A 1 142 ? 22.069 38.426 20.779 1.00 73.94 142 PHE A C 1
ATOM 1127 O O . PHE A 1 142 ? 22.432 39.233 21.633 1.00 73.94 142 PHE A O 1
ATOM 1134 N N . HIS A 1 143 ? 22.723 37.280 20.569 1.00 65.88 143 HIS A N 1
ATOM 1135 C CA . HIS A 1 143 ? 23.899 36.883 21.350 1.00 65.88 143 HIS A CA 1
ATOM 1136 C C . HIS A 1 143 ? 25.143 37.749 21.063 1.00 65.88 143 HIS A C 1
ATOM 1138 O O . HIS A 1 143 ? 26.092 37.739 21.837 1.00 65.88 143 HIS A O 1
ATOM 1144 N N . ARG A 1 144 ? 25.185 38.508 19.960 1.00 69.06 144 ARG A N 1
ATOM 1145 C CA . ARG A 1 144 ? 26.266 39.480 19.701 1.00 69.06 144 ARG A CA 1
ATOM 1146 C C . ARG A 1 144 ? 26.061 40.817 20.419 1.00 69.06 144 ARG A C 1
ATOM 1148 O O . ARG A 1 144 ? 27.001 41.602 20.481 1.00 69.06 144 ARG A O 1
ATOM 1155 N N . PHE A 1 145 ? 24.844 41.090 20.889 1.00 65.38 145 PHE A N 1
ATOM 1156 C CA . PHE A 1 145 ? 24.459 42.344 21.544 1.00 65.38 145 PHE A CA 1
ATOM 1157 C C . PHE A 1 145 ? 24.288 42.215 23.068 1.00 65.38 145 PHE A C 1
ATOM 1159 O O . PHE A 1 145 ? 23.913 43.192 23.713 1.00 65.38 145 PHE A O 1
ATOM 1166 N N . THR A 1 146 ? 24.560 41.034 23.631 1.00 54.00 146 THR A N 1
ATOM 1167 C CA . THR A 1 146 ? 24.721 40.785 25.076 1.00 54.00 146 THR A CA 1
ATOM 1168 C C . THR A 1 146 ? 26.182 40.456 25.344 1.00 54.00 146 THR A C 1
ATOM 1170 O O . THR A 1 146 ? 26.715 40.942 26.362 1.00 54.00 146 THR A O 1
#